Protein AF-A0A661ZP41-F1 (afdb_monomer_lite)

Sequence (69 aa):
METVIYQNGQRYSEKQYKLEADFERLVVDNSKTFFGEKTIFVDAKKKIDNNSLGGVIPDGFLFDFSDKK

pLDDT: mean 87.53, std 10.34, range [55.62, 96.62]

Radius of gyration: 16.7 Å; chains: 1; bounding box: 30×31×51 Å

Foldseek 3Di:
DFDWDDDPNDTDHDDDDPDPVVVLVVCQVCVCVVPHPQKDKAQDQDWDDDPDDGTDGDRIDMDGPPDDD

Structure (mmCIF, N/CA/C/O backbone):
data_AF-A0A661ZP41-F1
#
_entry.id   AF-A0A661ZP41-F1
#
loop_
_atom_site.group_PDB
_atom_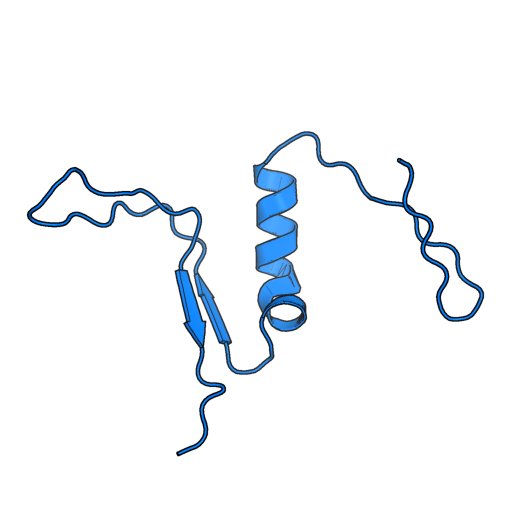site.id
_atom_site.type_symbol
_atom_site.label_atom_id
_atom_site.label_alt_id
_atom_site.label_comp_id
_atom_site.label_asym_id
_atom_site.label_entity_id
_atom_site.label_seq_id
_atom_site.pdbx_PDB_ins_code
_atom_site.Cartn_x
_atom_site.Cartn_y
_atom_site.Cartn_z
_atom_site.occupancy
_atom_site.B_iso_or_equiv
_atom_site.auth_seq_id
_atom_site.auth_comp_id
_atom_site.auth_asym_id
_atom_site.auth_atom_id
_atom_site.pdbx_PDB_model_num
ATOM 1 N N . MET A 1 1 ? -5.701 19.661 10.085 1.00 55.62 1 MET A N 1
ATOM 2 C CA . MET A 1 1 ? -6.860 19.192 10.874 1.00 55.62 1 MET A CA 1
ATOM 3 C C . MET A 1 1 ? -6.492 17.825 11.400 1.00 55.62 1 MET A C 1
ATOM 5 O O . MET A 1 1 ? -6.096 17.001 10.591 1.00 55.62 1 MET A O 1
ATOM 9 N N . GLU A 1 2 ? -6.542 17.600 12.711 1.00 65.75 2 GLU A N 1
ATOM 10 C CA . GLU A 1 2 ? -6.340 16.253 13.255 1.00 65.75 2 GLU A CA 1
ATOM 11 C C . GLU A 1 2 ? -7.643 15.466 13.109 1.00 65.75 2 GLU A C 1
ATOM 13 O O . GLU A 1 2 ? -8.671 15.835 13.681 1.00 65.75 2 GLU A O 1
ATOM 18 N N . THR A 1 3 ? -7.612 14.405 12.306 1.00 77.94 3 THR A N 1
ATOM 19 C CA . THR A 1 3 ? -8.747 13.491 12.156 1.00 77.94 3 THR A CA 1
ATOM 20 C C . THR A 1 3 ? -8.769 12.548 13.352 1.00 77.94 3 THR A C 1
ATOM 22 O O . THR A 1 3 ? -7.765 11.912 13.669 1.00 77.94 3 THR A O 1
ATOM 25 N N . VAL A 1 4 ? -9.913 12.443 14.029 1.00 85.81 4 VAL A N 1
ATOM 26 C CA . VAL A 1 4 ? -10.073 11.552 15.184 1.00 85.81 4 VAL A CA 1
ATOM 27 C C . VAL A 1 4 ? -10.992 10.396 14.809 1.00 85.81 4 VAL A C 1
ATOM 29 O O . VAL A 1 4 ? -12.148 10.614 14.456 1.00 85.81 4 VAL A O 1
ATOM 32 N N . ILE A 1 5 ? -10.480 9.166 14.908 1.00 91.00 5 ILE A N 1
ATOM 33 C CA . ILE A 1 5 ? -11.220 7.934 14.610 1.00 91.00 5 ILE A CA 1
ATOM 34 C C . ILE A 1 5 ? -11.440 7.153 15.912 1.00 91.00 5 ILE A C 1
ATOM 36 O O . ILE A 1 5 ? -10.488 6.862 16.639 1.00 91.00 5 ILE A O 1
ATOM 40 N N . TYR A 1 6 ? -12.694 6.793 16.191 1.00 92.31 6 TYR A N 1
ATOM 41 C CA . TYR A 1 6 ? -13.078 5.889 17.278 1.00 92.31 6 TYR A CA 1
ATOM 42 C C . TYR A 1 6 ? -13.858 4.703 16.713 1.00 92.31 6 TYR A C 1
ATOM 44 O O . TYR A 1 6 ? -14.820 4.891 15.972 1.00 92.31 6 TYR A O 1
ATOM 52 N N . GLN A 1 7 ? -13.475 3.487 17.094 1.00 92.25 7 GLN A N 1
ATOM 53 C CA . GLN A 1 7 ? -14.175 2.260 16.718 1.00 92.25 7 GLN A CA 1
ATOM 54 C C . GLN A 1 7 ? -14.157 1.289 17.904 1.00 92.25 7 GLN A C 1
ATOM 56 O O . GLN A 1 7 ? -13.117 1.100 18.526 1.00 92.25 7 GLN A O 1
ATOM 61 N N . ASN A 1 8 ? -15.306 0.690 18.242 1.00 92.38 8 ASN A N 1
ATOM 62 C CA . ASN A 1 8 ? -15.455 -0.283 19.340 1.00 92.38 8 ASN A CA 1
ATOM 63 C C . ASN A 1 8 ? -14.894 0.192 20.699 1.00 92.38 8 ASN A C 1
ATOM 65 O O . ASN A 1 8 ? -14.308 -0.584 21.446 1.00 92.38 8 ASN A O 1
ATOM 69 N N . GLY A 1 9 ? -15.042 1.485 21.011 1.00 91.94 9 GLY A N 1
ATOM 70 C CA . GLY A 1 9 ? -14.504 2.088 22.239 1.00 91.94 9 GLY A CA 1
ATOM 71 C C . GLY A 1 9 ? -12.993 2.351 22.218 1.00 91.94 9 GLY A C 1
ATOM 72 O O . GLY A 1 9 ? -12.471 2.947 23.157 1.00 91.94 9 GLY A O 1
ATOM 73 N N . GLN A 1 10 ? -12.294 1.978 21.144 1.00 93.81 10 GLN A N 1
ATOM 74 C CA . GLN A 1 10 ? -10.871 2.227 20.953 1.00 93.81 10 GLN A CA 1
ATOM 75 C C . GLN A 1 10 ? -10.657 3.492 20.111 1.00 93.81 10 GLN A C 1
ATOM 77 O O . GLN A 1 10 ? -11.269 3.669 19.054 1.00 93.81 10 GLN A O 1
ATOM 82 N N . ARG A 1 11 ? -9.769 4.381 20.573 1.00 90.75 11 ARG A N 1
ATOM 83 C CA . ARG A 1 11 ? -9.292 5.530 19.789 1.00 90.75 11 ARG A CA 1
ATOM 84 C C . ARG A 1 11 ? -8.136 5.098 18.899 1.00 90.75 11 ARG A C 1
ATOM 86 O O . ARG A 1 11 ? -7.184 4.492 19.389 1.00 90.75 11 ARG A O 1
ATOM 93 N N . TYR A 1 12 ? -8.191 5.484 17.633 1.00 91.00 12 TYR A N 1
ATOM 94 C CA . TYR A 1 12 ? -7.119 5.284 16.669 1.00 91.00 12 TYR A CA 1
ATOM 95 C C . TYR A 1 12 ? -6.411 6.612 16.414 1.00 91.00 12 TYR A C 1
ATOM 97 O O . TYR A 1 12 ? -7.038 7.672 16.335 1.00 91.00 12 TYR A O 1
ATOM 105 N N . SER A 1 13 ? -5.089 6.546 16.317 1.00 88.44 13 SER A N 1
ATOM 106 C CA . SER A 1 13 ? -4.236 7.668 15.942 1.00 88.44 13 SER A CA 1
ATOM 107 C C . SER A 1 13 ? -3.721 7.463 14.528 1.00 88.44 13 SER A C 1
ATOM 109 O O . SER A 1 13 ? -3.327 6.353 14.166 1.00 88.44 13 SER A O 1
ATOM 111 N N . GLU A 1 14 ? -3.679 8.540 13.754 1.00 88.69 14 GLU A N 1
ATOM 112 C CA . GLU A 1 14 ? -3.026 8.533 12.452 1.00 88.69 14 GLU A CA 1
ATOM 113 C C . GLU A 1 14 ? -1.542 8.180 12.612 1.00 88.69 14 GLU A C 1
ATOM 115 O O . GLU A 1 14 ? -0.847 8.712 13.483 1.00 88.69 14 GLU A O 1
ATOM 120 N N . LYS A 1 15 ? -1.055 7.262 11.777 1.00 88.81 15 LYS A N 1
ATOM 121 C CA . LYS A 1 15 ? 0.357 6.894 11.745 1.00 88.81 15 LYS A CA 1
ATOM 122 C C . LYS A 1 15 ? 1.049 7.679 10.641 1.00 88.81 15 LYS A C 1
ATOM 124 O O . LYS A 1 15 ? 0.756 7.482 9.467 1.00 88.81 15 LYS A O 1
ATOM 129 N N . GLN A 1 16 ? 1.993 8.528 11.033 1.00 90.38 16 GLN A N 1
ATOM 130 C CA . GLN A 1 16 ? 2.852 9.253 10.103 1.00 90.38 16 GLN A CA 1
ATOM 131 C C . GLN A 1 16 ? 4.071 8.402 9.743 1.00 90.38 16 GLN A C 1
ATOM 133 O O . GLN A 1 16 ? 4.734 7.842 10.621 1.00 90.38 16 GLN A O 1
ATOM 138 N N . TYR A 1 17 ? 4.376 8.326 8.452 1.00 93.31 17 TYR A N 1
ATOM 139 C CA . TYR A 1 17 ? 5.539 7.622 7.924 1.00 93.31 17 TYR A CA 1
ATOM 140 C C . TYR A 1 17 ? 6.589 8.635 7.483 1.00 93.31 17 TYR A C 1
ATOM 142 O O . TYR A 1 17 ? 6.268 9.632 6.844 1.00 93.31 17 TYR A O 1
ATOM 150 N N . LYS A 1 18 ? 7.851 8.395 7.853 1.00 94.94 18 LYS A N 1
ATOM 151 C CA . LYS A 1 18 ? 8.967 9.265 7.451 1.00 94.94 18 LYS A CA 1
ATOM 152 C C . LYS A 1 18 ? 9.519 8.901 6.079 1.00 94.94 18 LYS A C 1
ATOM 154 O O . LYS A 1 18 ? 9.985 9.782 5.367 1.00 94.94 18 LYS A O 1
ATOM 159 N N . LEU A 1 19 ? 9.513 7.611 5.754 1.00 95.62 19 LEU A N 1
ATOM 160 C CA . LEU A 1 19 ? 10.022 7.080 4.501 1.00 95.62 19 LEU A CA 1
ATOM 161 C C . LEU A 1 19 ? 8.858 6.549 3.675 1.00 95.62 19 LEU A C 1
ATOM 163 O O . LEU A 1 19 ? 7.998 5.836 4.191 1.00 95.62 19 LEU A O 1
ATOM 167 N N . GLU A 1 20 ? 8.882 6.860 2.386 1.00 90.75 20 GLU A N 1
ATOM 168 C CA . GLU A 1 20 ? 7.932 6.335 1.406 1.00 90.75 20 GLU A CA 1
ATOM 169 C C . GLU A 1 20 ? 7.943 4.803 1.385 1.00 90.75 20 GLU A C 1
ATOM 171 O O . GLU A 1 20 ? 6.889 4.188 1.468 1.00 90.75 20 GLU A O 1
ATOM 176 N N . ALA A 1 21 ? 9.125 4.182 1.437 1.00 92.12 21 ALA A N 1
ATOM 177 C CA . ALA A 1 21 ? 9.265 2.725 1.459 1.00 92.12 21 ALA A CA 1
ATOM 178 C C . ALA A 1 21 ? 8.535 2.051 2.640 1.00 92.12 21 ALA A C 1
ATOM 180 O O . ALA A 1 21 ? 7.994 0.955 2.496 1.00 92.12 21 ALA A O 1
ATOM 181 N N . ASP A 1 22 ? 8.484 2.697 3.812 1.00 94.56 22 ASP A N 1
ATOM 182 C CA . ASP A 1 22 ? 7.757 2.157 4.968 1.00 94.56 22 ASP A CA 1
ATOM 183 C C . ASP A 1 22 ? 6.238 2.218 4.755 1.00 94.56 22 ASP A C 1
ATOM 185 O O . ASP A 1 22 ? 5.495 1.358 5.239 1.00 94.56 22 ASP A O 1
ATOM 189 N N . PHE A 1 23 ? 5.775 3.249 4.044 1.00 93.06 23 PHE A N 1
ATOM 190 C CA . PHE A 1 23 ? 4.377 3.413 3.676 1.00 93.06 23 PHE A CA 1
ATOM 191 C C . PHE A 1 23 ? 3.977 2.435 2.563 1.00 93.06 23 PHE A C 1
ATOM 193 O O . PHE A 1 23 ? 2.989 1.719 2.714 1.00 93.06 23 PHE A O 1
ATOM 200 N N . GLU A 1 24 ? 4.776 2.329 1.500 1.00 91.94 24 GLU A N 1
ATOM 201 C CA . GLU A 1 24 ? 4.570 1.378 0.401 1.00 91.94 24 GLU A CA 1
ATOM 202 C C . GLU A 1 24 ? 4.511 -0.059 0.921 1.00 91.94 24 GLU A C 1
ATOM 204 O O . GLU A 1 24 ? 3.588 -0.803 0.588 1.00 91.94 24 GLU A O 1
ATOM 209 N N . ARG A 1 25 ? 5.416 -0.433 1.834 1.00 94.19 25 ARG A N 1
ATOM 210 C CA . ARG A 1 25 ? 5.402 -1.758 2.459 1.00 94.19 25 ARG A CA 1
ATOM 211 C C . ARG A 1 25 ? 4.102 -2.043 3.210 1.00 94.19 25 ARG A C 1
ATOM 213 O O . ARG A 1 25 ? 3.571 -3.142 3.090 1.00 94.19 25 ARG A O 1
ATOM 220 N N . LEU A 1 26 ? 3.555 -1.071 3.950 1.00 95.44 26 LEU A N 1
ATOM 221 C CA . LEU A 1 26 ? 2.245 -1.233 4.594 1.00 95.44 26 LEU A CA 1
ATOM 222 C C . LEU A 1 26 ? 1.157 -1.515 3.547 1.00 95.44 26 LEU A C 1
ATOM 224 O O . LEU A 1 26 ? 0.327 -2.402 3.761 1.00 95.44 26 LEU A O 1
ATOM 228 N N . VAL A 1 27 ? 1.156 -0.777 2.435 1.00 94.31 27 VAL A N 1
ATOM 229 C CA . VAL A 1 27 ? 0.189 -0.966 1.345 1.00 94.31 27 VAL A CA 1
ATOM 230 C C . VAL A 1 27 ? 0.317 -2.358 0.729 1.00 94.31 27 VAL A C 1
ATOM 232 O O . VAL A 1 27 ? -0.699 -3.026 0.554 1.00 94.31 27 VAL A O 1
ATOM 235 N N . VAL A 1 28 ? 1.539 -2.829 0.467 1.00 94.19 28 VAL A N 1
ATOM 236 C CA . VAL A 1 28 ? 1.807 -4.174 -0.072 1.00 94.19 28 VAL A CA 1
ATOM 237 C C . VAL A 1 28 ? 1.331 -5.258 0.893 1.00 94.19 28 VAL A C 1
ATOM 239 O O . VAL A 1 28 ? 0.524 -6.113 0.510 1.00 94.19 28 VAL A O 1
ATOM 242 N N . ASP A 1 29 ? 1.770 -5.183 2.152 1.00 96.31 29 ASP A N 1
ATOM 243 C CA . ASP A 1 29 ? 1.486 -6.179 3.192 1.00 96.31 29 ASP A CA 1
ATOM 244 C C . ASP A 1 29 ? -0.021 -6.283 3.494 1.00 96.31 29 ASP A C 1
ATOM 246 O O . ASP A 1 29 ? -0.509 -7.340 3.889 1.00 96.31 29 ASP A O 1
ATOM 250 N N . ASN A 1 30 ? -0.778 -5.202 3.275 1.00 96.62 30 ASN A N 1
ATOM 251 C CA . ASN A 1 30 ? -2.222 -5.131 3.521 1.00 96.62 30 ASN A CA 1
ATOM 252 C C . ASN A 1 30 ? -3.037 -4.961 2.230 1.00 96.62 30 ASN A C 1
ATOM 254 O O . ASN A 1 30 ? -4.199 -4.555 2.274 1.00 96.62 30 ASN A O 1
ATOM 258 N N . SER A 1 31 ? -2.453 -5.282 1.075 1.00 95.94 31 SER A N 1
ATOM 259 C CA . SER A 1 31 ? -3.061 -5.040 -0.240 1.00 95.94 31 SER A CA 1
ATOM 260 C C . SER A 1 31 ? -4.447 -5.673 -0.388 1.00 95.94 31 SER A C 1
ATOM 262 O O . SER A 1 31 ? -5.349 -5.060 -0.951 1.00 95.94 31 SER A O 1
ATOM 264 N N . LYS A 1 32 ? -4.663 -6.859 0.188 1.00 96.00 32 LYS A N 1
ATOM 265 C CA . LYS A 1 32 ? -5.974 -7.532 0.210 1.00 96.00 32 LYS A CA 1
ATOM 266 C C . LYS A 1 32 ? -7.021 -6.784 1.029 1.00 96.00 32 LYS A C 1
ATOM 268 O O . LYS A 1 32 ? -8.170 -6.700 0.611 1.00 96.00 32 LYS A O 1
ATOM 273 N N . THR A 1 33 ? -6.620 -6.188 2.148 1.00 96.44 33 THR A N 1
ATOM 274 C CA . THR A 1 33 ? -7.495 -5.351 2.975 1.00 96.44 33 THR A CA 1
ATOM 275 C C . THR A 1 33 ? -7.873 -4.063 2.248 1.00 96.44 33 THR A C 1
ATOM 277 O O . THR A 1 33 ? -9.020 -3.633 2.326 1.00 96.44 33 THR A O 1
ATOM 280 N N . PHE A 1 34 ? -6.926 -3.449 1.531 1.00 94.69 34 PHE A N 1
ATOM 281 C CA . PHE A 1 34 ? -7.155 -2.178 0.840 1.00 94.69 34 PHE A CA 1
ATOM 282 C C . PHE A 1 34 ? -7.917 -2.323 -0.477 1.00 94.69 34 PHE A C 1
ATOM 284 O O . PHE A 1 34 ? -8.801 -1.518 -0.760 1.00 94.69 34 PHE A O 1
ATOM 291 N N . PHE A 1 35 ? -7.584 -3.335 -1.278 1.00 94.69 35 PHE A N 1
ATOM 292 C CA . PHE A 1 35 ? -8.104 -3.484 -2.639 1.00 94.69 35 PHE A CA 1
ATOM 293 C C . PHE A 1 35 ? -9.091 -4.649 -2.786 1.00 94.69 35 PHE A C 1
ATOM 295 O O . PHE A 1 35 ? -9.818 -4.721 -3.770 1.00 94.69 35 PHE A O 1
ATOM 302 N N . GLY A 1 36 ? -9.175 -5.538 -1.796 1.00 95.12 36 GLY A N 1
ATOM 303 C CA . GLY A 1 36 ? -10.103 -6.664 -1.761 1.00 95.12 36 GLY A CA 1
ATOM 304 C C . GLY A 1 36 ? -9.462 -8.004 -2.124 1.00 95.12 36 GLY A C 1
ATOM 305 O O . GLY A 1 36 ? -8.438 -8.090 -2.803 1.00 95.12 36 GLY A O 1
ATOM 306 N N . GLU A 1 37 ? -10.107 -9.091 -1.697 1.00 95.69 37 GLU A N 1
ATOM 307 C CA . GLU A 1 37 ? -9.568 -10.456 -1.808 1.00 95.69 37 GLU A CA 1
ATOM 308 C C . GLU A 1 37 ? -9.309 -10.909 -3.252 1.00 95.69 37 GLU A C 1
ATOM 310 O O . GLU A 1 37 ? -8.359 -11.648 -3.529 1.00 95.69 37 GLU A O 1
ATOM 315 N N . LYS A 1 38 ? -10.126 -10.421 -4.191 1.00 96.44 38 LYS A N 1
ATOM 316 C CA . LYS A 1 38 ? -10.067 -10.763 -5.620 1.00 96.44 38 LYS A CA 1
ATOM 317 C C . LYS A 1 38 ? -9.111 -9.890 -6.429 1.00 96.44 38 LYS A C 1
ATOM 319 O O . LYS A 1 38 ? -9.251 -9.798 -7.642 1.00 96.44 38 LYS A O 1
ATOM 324 N N . THR A 1 39 ? -8.144 -9.260 -5.779 1.00 96.56 39 THR A N 1
ATOM 325 C CA . THR A 1 39 ? -7.153 -8.425 -6.458 1.00 96.56 39 THR A CA 1
ATOM 326 C C . THR A 1 39 ? -5.758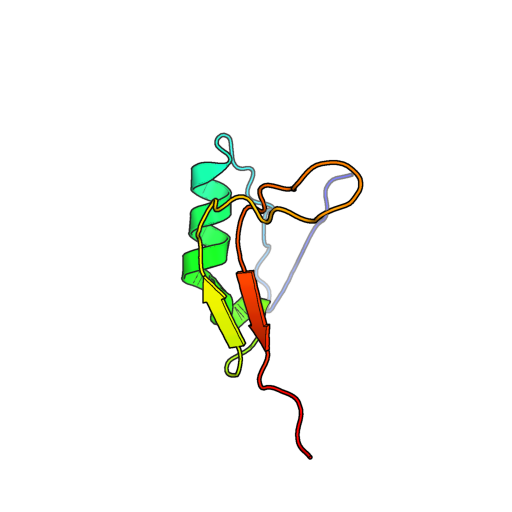 -9.024 -6.385 1.00 96.56 39 THR A C 1
ATOM 328 O O . THR A 1 39 ? -5.465 -9.841 -5.515 1.00 96.56 39 THR A O 1
ATOM 331 N N . ILE A 1 40 ? -4.871 -8.634 -7.291 1.00 95.19 40 ILE A N 1
ATOM 332 C CA . ILE A 1 40 ? -3.435 -8.898 -7.196 1.00 95.19 40 ILE A CA 1
ATOM 333 C C . ILE A 1 40 ? -2.735 -7.549 -7.297 1.00 95.19 40 ILE A C 1
ATOM 335 O O . ILE A 1 40 ? -2.813 -6.893 -8.334 1.00 95.19 40 ILE A O 1
ATOM 339 N N . PHE A 1 41 ? -2.063 -7.144 -6.222 1.00 95.38 41 PHE A N 1
ATOM 340 C CA . PHE A 1 41 ? -1.187 -5.980 -6.223 1.00 95.38 41 PHE A CA 1
ATOM 341 C C . PHE A 1 41 ? 0.255 -6.426 -6.476 1.00 95.38 41 PHE A C 1
ATOM 343 O O . PHE A 1 41 ? 0.739 -7.359 -5.835 1.00 95.38 41 PHE A O 1
ATOM 350 N N . VAL A 1 42 ? 0.926 -5.775 -7.421 1.00 92.62 42 VAL A N 1
ATOM 351 C CA . VAL A 1 42 ? 2.317 -6.035 -7.790 1.00 92.62 42 VAL A CA 1
ATOM 352 C C . VAL A 1 42 ? 3.117 -4.764 -7.553 1.00 92.62 42 VAL A C 1
ATOM 354 O O . VAL A 1 42 ? 2.969 -3.790 -8.291 1.00 92.62 42 VAL A O 1
ATOM 357 N N . ASP A 1 43 ? 3.977 -4.798 -6.541 1.00 90.25 43 ASP A N 1
ATOM 358 C CA . ASP A 1 43 ? 4.983 -3.769 -6.294 1.00 90.25 43 ASP A CA 1
ATOM 359 C C . ASP A 1 43 ? 6.130 -3.939 -7.298 1.00 90.25 43 ASP A C 1
ATOM 361 O O . ASP A 1 43 ? 6.967 -4.839 -7.191 1.00 90.25 43 ASP A O 1
ATOM 365 N N . ALA A 1 44 ? 6.092 -3.136 -8.358 1.00 86.38 44 ALA A N 1
ATOM 366 C CA . ALA A 1 44 ? 7.090 -3.158 -9.410 1.00 86.38 44 ALA A CA 1
ATOM 367 C C . ALA A 1 44 ? 7.228 -1.767 -10.022 1.00 86.38 44 ALA A C 1
ATOM 369 O O . ALA A 1 44 ? 6.385 -1.331 -10.806 1.00 86.38 44 ALA A O 1
ATOM 370 N N . LYS A 1 45 ? 8.359 -1.111 -9.752 1.00 82.19 45 LYS A N 1
ATOM 371 C CA . LYS A 1 45 ? 8.721 0.167 -10.378 1.00 82.19 45 LYS A CA 1
ATOM 372 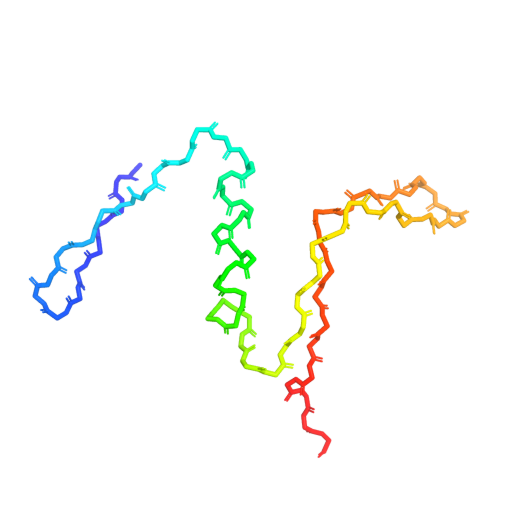C C . LYS A 1 45 ? 9.236 -0.062 -11.797 1.00 82.19 45 LYS A C 1
ATOM 374 O O . LYS A 1 45 ? 10.436 -0.044 -12.068 1.00 82.19 45 LYS A O 1
ATOM 379 N N . LYS A 1 46 ? 8.314 -0.348 -12.720 1.00 81.56 46 LYS A N 1
ATOM 380 C CA . LYS A 1 46 ? 8.617 -0.604 -14.134 1.00 81.56 46 LYS A CA 1
ATOM 381 C C . LYS A 1 46 ? 8.021 0.480 -15.015 1.00 81.56 46 LYS A C 1
ATOM 383 O O . LYS A 1 46 ? 6.810 0.660 -15.038 1.00 81.56 46 LYS A O 1
ATOM 388 N N . LYS A 1 47 ? 8.872 1.140 -15.805 1.00 81.06 47 LYS A N 1
ATOM 389 C CA . LYS A 1 47 ? 8.428 2.133 -16.784 1.00 81.06 47 LYS A CA 1
ATOM 390 C C . LYS A 1 47 ? 7.454 1.505 -17.778 1.00 81.06 47 LYS A C 1
ATOM 392 O O . LYS A 1 47 ? 7.774 0.509 -18.429 1.00 81.06 47 LYS A O 1
ATOM 397 N N . ILE A 1 48 ? 6.284 2.112 -17.900 1.00 80.00 48 ILE A N 1
ATOM 398 C CA . ILE A 1 48 ? 5.321 1.829 -18.952 1.00 80.00 48 ILE A CA 1
ATOM 399 C C . ILE A 1 48 ? 5.606 2.833 -20.064 1.00 80.00 48 ILE A C 1
ATOM 401 O O . ILE A 1 48 ? 5.256 4.007 -19.949 1.00 80.00 48 ILE A O 1
ATOM 405 N N . ASP A 1 49 ? 6.285 2.385 -21.117 1.00 75.75 49 ASP A N 1
ATOM 406 C CA . ASP A 1 49 ? 6.486 3.201 -22.311 1.00 75.75 49 ASP A CA 1
ATOM 407 C C . ASP A 1 49 ? 5.224 3.198 -23.176 1.00 75.75 49 ASP A C 1
ATOM 409 O O . ASP A 1 49 ? 4.563 2.174 -23.355 1.00 75.75 49 ASP A O 1
ATOM 413 N N . ASN A 1 50 ? 4.898 4.361 -23.733 1.00 73.31 50 ASN A N 1
ATOM 414 C CA . ASN A 1 50 ? 3.901 4.497 -24.782 1.00 73.31 50 ASN A CA 1
ATOM 415 C C . ASN A 1 50 ? 4.528 5.232 -25.983 1.00 73.31 50 ASN A C 1
ATOM 417 O O . ASN A 1 50 ? 5.555 5.901 -25.859 1.00 73.31 50 ASN A O 1
ATOM 421 N N . ASN A 1 51 ? 3.893 5.131 -27.151 1.00 70.62 51 ASN A N 1
ATOM 422 C CA . ASN A 1 51 ? 4.360 5.807 -28.366 1.00 70.62 51 ASN A CA 1
ATOM 423 C C . ASN A 1 51 ? 4.037 7.316 -28.395 1.00 70.62 51 ASN A C 1
ATOM 425 O O . ASN A 1 51 ? 4.257 7.957 -29.418 1.00 70.62 51 ASN A O 1
ATOM 429 N N . SER A 1 52 ? 3.488 7.897 -27.321 1.00 60.09 52 SER A N 1
ATOM 430 C CA . SER A 1 52 ? 3.059 9.296 -27.309 1.00 60.09 52 SER A CA 1
ATOM 431 C C . SER A 1 52 ? 3.098 9.906 -25.901 1.00 60.09 52 SER A C 1
ATOM 433 O O . SER A 1 52 ? 2.244 9.611 -25.069 1.00 60.09 52 SER A O 1
ATOM 435 N N . LEU A 1 53 ? 4.032 10.847 -25.698 1.00 56.09 53 LEU A N 1
ATOM 436 C CA . LEU A 1 53 ? 4.171 11.739 -24.528 1.00 56.09 53 LEU A CA 1
ATOM 437 C C . LEU A 1 53 ? 4.780 11.141 -23.244 1.00 56.09 53 LEU A C 1
ATOM 439 O O . LEU A 1 53 ? 4.392 11.529 -22.150 1.00 56.09 53 LEU A O 1
ATOM 443 N N . GLY A 1 54 ? 5.814 10.304 -23.375 1.00 66.94 54 GLY A N 1
ATOM 444 C CA . GLY A 1 54 ? 6.740 10.002 -22.276 1.00 66.94 54 GLY A CA 1
ATOM 445 C C . GLY A 1 54 ? 6.186 8.992 -21.273 1.00 66.94 54 GLY A C 1
ATOM 446 O O . GLY A 1 54 ? 5.244 9.261 -20.537 1.00 66.94 54 GLY A O 1
ATOM 447 N N . GLY A 1 55 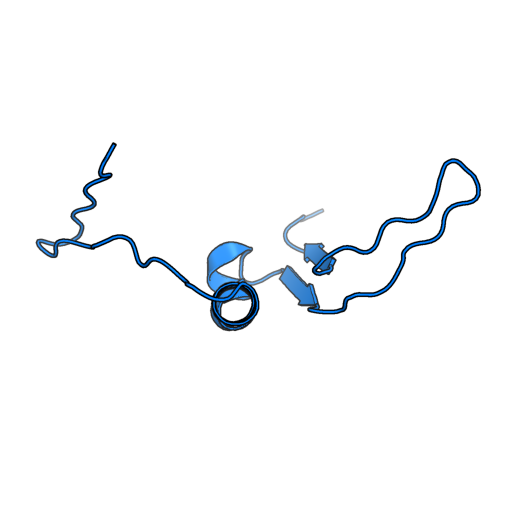? 6.790 7.804 -21.243 1.00 73.88 55 GLY A N 1
ATOM 448 C CA . GLY A 1 55 ? 6.368 6.739 -20.338 1.00 73.88 55 GLY A CA 1
ATOM 449 C C . GLY A 1 55 ? 6.406 7.135 -18.857 1.00 73.88 55 GLY A C 1
ATOM 450 O O . GLY A 1 55 ? 7.271 7.900 -18.430 1.00 73.88 55 GLY A O 1
ATOM 451 N N . VAL A 1 56 ? 5.491 6.562 -18.076 1.00 82.69 56 VAL A N 1
ATOM 452 C CA . VAL A 1 56 ? 5.372 6.752 -16.622 1.00 82.69 56 VAL A CA 1
ATOM 453 C C . VAL A 1 56 ? 5.994 5.570 -15.883 1.00 82.69 56 VAL A C 1
ATOM 455 O O . VAL A 1 56 ? 5.901 4.430 -16.340 1.00 82.69 56 VAL A O 1
ATOM 458 N N . ILE A 1 57 ? 6.633 5.825 -14.743 1.00 84.50 57 ILE A N 1
ATOM 459 C CA . ILE A 1 57 ? 7.024 4.780 -13.792 1.00 84.50 57 ILE A CA 1
ATOM 460 C C . ILE A 1 57 ? 5.995 4.822 -12.657 1.00 84.50 57 ILE A C 1
ATOM 462 O O . ILE A 1 57 ? 6.019 5.781 -11.891 1.00 84.50 57 ILE A O 1
ATOM 466 N N . PRO A 1 58 ? 5.062 3.860 -12.579 1.00 88.19 58 PRO A N 1
ATOM 467 C CA . PRO A 1 58 ? 4.164 3.740 -11.442 1.00 88.19 58 PRO A CA 1
ATOM 468 C C . PRO A 1 58 ? 4.883 3.100 -10.246 1.00 88.19 58 PRO A C 1
ATOM 470 O O . PRO A 1 58 ? 5.888 2.404 -10.413 1.00 88.19 58 PRO A O 1
ATOM 473 N N . ASP A 1 59 ? 4.308 3.274 -9.058 1.00 86.44 59 ASP A N 1
ATOM 474 C CA . ASP A 1 59 ? 4.766 2.606 -7.833 1.00 86.44 59 ASP A CA 1
ATOM 475 C C . ASP A 1 59 ? 4.297 1.145 -7.756 1.00 86.44 59 ASP A C 1
ATOM 477 O O . A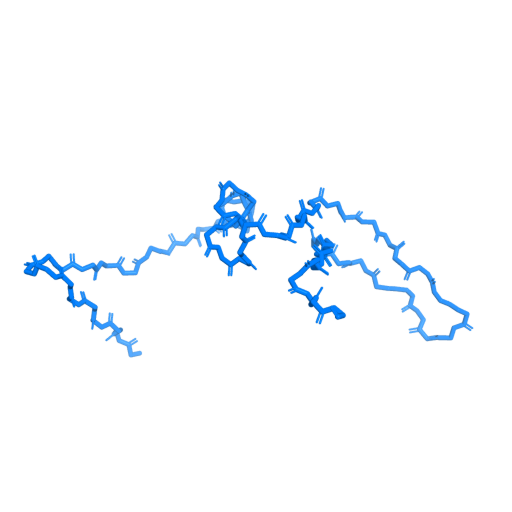SP A 1 59 ? 4.951 0.308 -7.148 1.00 86.44 59 ASP A O 1
ATOM 481 N N . GLY A 1 60 ? 3.208 0.795 -8.447 1.00 91.06 60 GLY A N 1
ATOM 482 C CA . GLY A 1 60 ? 2.744 -0.585 -8.542 1.00 91.06 60 GLY A CA 1
ATOM 483 C C . GLY A 1 60 ? 1.615 -0.783 -9.548 1.00 91.06 60 GLY A C 1
ATOM 484 O O . GLY A 1 60 ? 1.091 0.164 -10.136 1.00 91.06 60 GLY A O 1
ATOM 485 N N . PHE A 1 61 ? 1.239 -2.044 -9.739 1.00 91.88 61 PHE A N 1
ATOM 486 C CA . PHE A 1 61 ? 0.164 -2.473 -10.630 1.00 91.88 61 PHE A CA 1
ATOM 487 C C . PHE A 1 61 ? -0.913 -3.206 -9.833 1.00 91.88 61 PHE A C 1
ATOM 489 O O . PHE A 1 61 ? -0.601 -4.097 -9.047 1.00 91.88 61 PHE A O 1
ATOM 496 N N . LEU A 1 62 ? -2.183 -2.877 -10.066 1.00 93.88 62 LEU A N 1
ATOM 497 C CA . LEU A 1 62 ? -3.322 -3.574 -9.471 1.00 93.88 62 LEU A CA 1
ATOM 498 C C . LEU A 1 62 ? -4.109 -4.297 -10.565 1.00 93.88 62 LEU A C 1
ATOM 500 O O . LEU A 1 62 ? -4.596 -3.671 -11.504 1.00 93.88 62 LEU A O 1
ATOM 504 N N . PHE A 1 63 ? -4.262 -5.609 -10.424 1.00 94.19 63 PHE A N 1
ATOM 505 C CA . PHE A 1 63 ? -5.172 -6.414 -11.232 1.00 94.19 63 PHE A CA 1
ATOM 506 C C . PHE A 1 63 ? -6.407 -6.728 -10.397 1.00 94.19 63 PHE A C 1
ATOM 508 O O . PHE A 1 63 ? -6.291 -7.392 -9.367 1.00 94.19 63 PHE A O 1
ATOM 515 N N . ASP A 1 64 ? -7.575 -6.259 -10.825 1.00 95.06 64 ASP A N 1
ATOM 516 C CA . ASP A 1 64 ? -8.837 -6.506 -10.132 1.00 95.06 64 ASP A CA 1
ATOM 517 C C . ASP A 1 64 ? -9.686 -7.542 -10.883 1.00 95.06 64 ASP A C 1
ATOM 519 O O . ASP A 1 64 ? -10.036 -7.354 -12.047 1.00 95.06 64 ASP A O 1
ATOM 523 N N . PHE A 1 65 ? -10.010 -8.644 -10.202 1.00 94.69 65 PHE A N 1
ATOM 524 C CA . PHE A 1 65 ? -10.872 -9.727 -10.68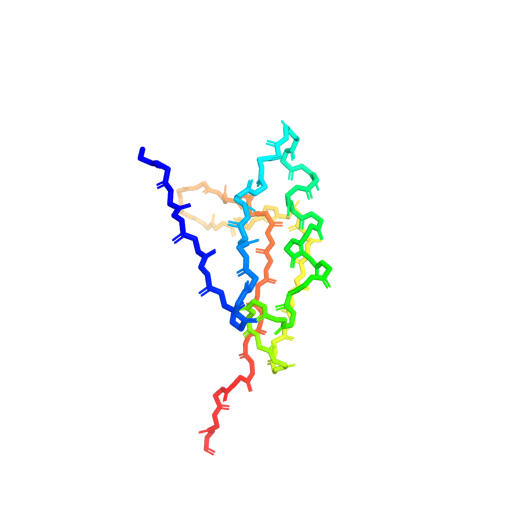7 1.00 94.69 65 PHE A CA 1
ATOM 525 C C . PHE A 1 65 ? -12.223 -9.750 -9.953 1.00 94.69 65 PHE A C 1
ATOM 527 O O . PHE A 1 65 ? -12.885 -10.790 -9.864 1.00 94.69 65 PHE A O 1
ATOM 534 N N . SER A 1 66 ? -12.615 -8.628 -9.346 1.00 92.19 66 SER A N 1
ATOM 535 C CA . SER A 1 66 ? -13.889 -8.483 -8.648 1.00 92.19 66 SER A CA 1
ATOM 536 C C . SER A 1 66 ? -15.088 -8.520 -9.595 1.00 92.19 66 SER A C 1
ATOM 538 O O . SER A 1 66 ? -16.163 -8.957 -9.167 1.00 92.19 66 SER A O 1
ATOM 540 N N . ASP A 1 67 ? -14.886 -8.148 -10.864 1.00 87.94 67 ASP A N 1
ATOM 541 C CA . ASP A 1 67 ? -15.932 -8.130 -11.880 1.00 87.94 67 ASP A CA 1
ATOM 542 C C . ASP A 1 67 ? -16.509 -9.536 -12.106 1.00 87.94 67 ASP A C 1
ATOM 544 O O . ASP A 1 67 ? -15.804 -10.505 -12.413 1.00 87.94 67 ASP A O 1
ATOM 548 N N . LYS A 1 68 ? -17.820 -9.651 -11.901 1.00 78.88 68 LYS A N 1
ATOM 549 C CA . LYS A 1 68 ? -18.590 -10.869 -12.138 1.00 78.88 68 LYS A CA 1
ATOM 550 C C . LYS A 1 68 ? -19.396 -10.634 -13.408 1.00 78.88 68 LYS A C 1
ATOM 552 O O . LYS A 1 68 ? -20.385 -9.908 -13.368 1.00 78.88 68 LYS A O 1
ATOM 557 N N . LYS A 1 69 ? -18.970 -11.261 -14.505 1.00 60.72 69 LYS A N 1
ATOM 558 C CA . LYS A 1 69 ? -19.841 -11.461 -15.669 1.00 60.72 69 LYS A CA 1
ATOM 559 C C . LYS A 1 69 ? -21.082 -12.267 -15.303 1.00 60.72 69 LYS A C 1
ATOM 561 O O . LYS A 1 69 ? -20.961 -13.167 -14.438 1.00 60.72 69 LYS A O 1
#

Secondary structure (DSSP, 8-state):
----EEETTEEE-PPP-SSHHHHHHHHHHTHHHHH-TTEEEE-----B--SSS--B--S-EEEE-----